Protein AF-A0A3D4ISJ4-F1 (afdb_monomer_lite)

Radius of gyration: 15.47 Å; chains: 1; bounding box: 41×28×46 Å

Foldseek 3Di:
DDPPDDPPPDFQAEDEDEDPDPVVLLVVVLVVCVVAVQEEEEEQDPVVLVVSVVSCVVVVRPHHYYYLVPCQEDDPSHRYEYAEDDPDSVVVRVSCVNHVHNYYYYYYD

Secondary structure (DSSP, 8-state):
------PPPPPPPEEEEE-SSHHHHHHHHHHHHHH-TTEEEEESSHHHHHHHHHHHHHTT----EEEGGG-----TT-EEEE-S--S-HHHHHHHHHHTT-S-EEEEE-

pLDDT: mean 89.86, std 9.81, range [48.16, 97.25]

Sequence (109 aa):
MFSIFKRKESQVPVKDNVWMRKKSKWDACVKMASAQANAVFIAWFPATQTELATHFSTYGINNSVLLATQLTTARAEELIIFVEHYPLSHTEQALFKKLGFHQVPVLSS

Structure (mmCIF, N/CA/C/O backbone):
data_AF-A0A3D4ISJ4-F1
#
_entry.id   AF-A0A3D4ISJ4-F1
#
loop_
_atom_site.group_PDB
_atom_site.id
_atom_site.type_symbol
_atom_site.label_atom_id
_atom_site.label_alt_id
_atom_site.label_comp_id
_atom_site.label_asym_id
_atom_site.label_entity_id
_atom_site.label_seq_id
_atom_site.pdbx_PDB_ins_code
_atom_site.Cartn_x
_atom_site.Cartn_y
_atom_site.Cartn_z
_atom_site.occupancy
_atom_site.B_iso_or_equiv
_atom_site.auth_seq_id
_atom_site.auth_comp_id
_atom_site.auth_asym_id
_atom_site.auth_atom_id
_atom_site.pdbx_PDB_model_num
ATOM 1 N N . MET A 1 1 ? 28.255 -13.476 -32.557 1.00 48.16 1 MET A N 1
ATOM 2 C CA . MET A 1 1 ? 27.999 -14.364 -31.404 1.00 48.16 1 MET A CA 1
ATOM 3 C C . MET A 1 1 ? 27.032 -13.634 -30.476 1.00 48.16 1 MET A C 1
ATOM 5 O O . MET A 1 1 ? 27.467 -12.884 -29.619 1.00 48.16 1 MET A O 1
ATOM 9 N N . PHE A 1 2 ? 25.724 -13.744 -30.729 1.00 54.66 2 PHE A N 1
ATOM 10 C CA . PHE A 1 2 ? 24.691 -13.030 -29.973 1.00 54.66 2 PH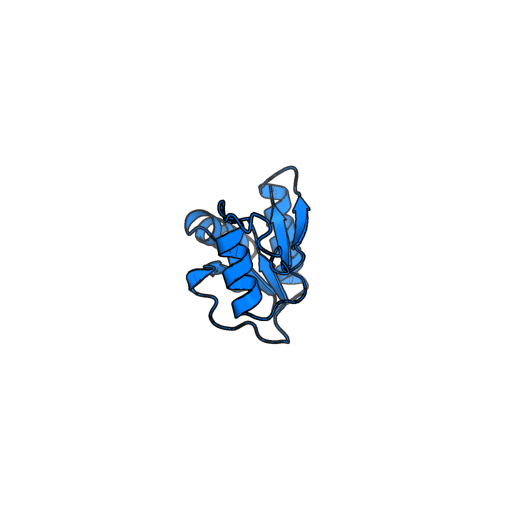E A CA 1
ATOM 11 C C . PHE A 1 2 ? 23.714 -14.054 -29.405 1.00 54.66 2 PHE A C 1
ATOM 13 O O . PHE A 1 2 ? 22.890 -14.605 -30.129 1.00 54.66 2 PHE A O 1
ATOM 20 N N . SER A 1 3 ? 23.833 -14.338 -28.112 1.00 49.44 3 SER A N 1
ATOM 21 C CA . SER A 1 3 ? 22.822 -15.108 -27.392 1.00 49.44 3 SER A CA 1
ATOM 22 C C . SER A 1 3 ? 21.677 -14.151 -27.042 1.00 49.44 3 SER A C 1
ATOM 24 O O . SER A 1 3 ? 21.694 -13.504 -25.998 1.00 49.44 3 SER A O 1
ATOM 26 N N . ILE A 1 4 ? 20.730 -13.969 -27.972 1.00 61.91 4 ILE A N 1
ATOM 27 C CA . ILE A 1 4 ? 19.632 -12.977 -27.878 1.00 61.91 4 ILE A CA 1
ATOM 28 C C . ILE A 1 4 ? 18.433 -13.499 -27.068 1.00 61.91 4 ILE A C 1
ATOM 30 O O . ILE A 1 4 ? 17.386 -12.865 -27.005 1.00 61.91 4 ILE A O 1
ATOM 34 N N . PHE A 1 5 ? 18.568 -14.639 -26.394 1.00 67.56 5 PHE A N 1
ATOM 35 C CA . PHE A 1 5 ? 17.496 -15.202 -25.578 1.00 67.56 5 PHE A CA 1
ATOM 36 C C . PHE A 1 5 ? 17.957 -15.314 -24.129 1.00 67.56 5 PHE A C 1
ATOM 38 O O . PHE A 1 5 ? 18.221 -16.399 -23.613 1.00 67.56 5 PHE A O 1
ATOM 45 N N . LYS A 1 6 ? 18.048 -14.161 -23.451 1.00 63.03 6 LYS A N 1
ATOM 46 C CA . LYS A 1 6 ? 18.048 -14.143 -21.984 1.00 63.03 6 LYS A CA 1
ATOM 47 C C . LYS A 1 6 ? 16.749 -14.803 -21.528 1.00 63.03 6 LYS A C 1
ATOM 49 O O . LYS A 1 6 ? 15.659 -14.307 -21.808 1.00 63.03 6 LYS A O 1
ATOM 54 N N . ARG A 1 7 ? 16.875 -15.944 -20.851 1.00 62.28 7 ARG A N 1
ATOM 55 C CA . ARG A 1 7 ? 15.759 -16.655 -20.226 1.00 62.28 7 ARG A CA 1
ATOM 56 C C . ARG A 1 7 ? 15.047 -15.667 -19.298 1.00 62.28 7 ARG A C 1
ATOM 58 O O . ARG A 1 7 ? 15.688 -15.089 -18.423 1.00 62.28 7 ARG A O 1
ATOM 65 N N . LYS A 1 8 ? 13.759 -15.418 -19.541 1.00 64.81 8 LYS A N 1
ATOM 66 C CA . LYS A 1 8 ? 12.960 -14.485 -18.739 1.00 64.81 8 LYS A CA 1
ATOM 67 C C . LYS A 1 8 ? 12.941 -15.023 -17.309 1.00 64.81 8 LYS A C 1
ATOM 69 O O . LYS A 1 8 ? 12.501 -16.151 -17.092 1.00 64.81 8 LYS A O 1
ATOM 74 N N . GLU A 1 9 ? 13.497 -14.272 -16.362 1.00 71.88 9 GLU A N 1
ATOM 75 C CA . GLU A 1 9 ? 13.435 -14.667 -14.957 1.00 71.88 9 GLU A CA 1
ATOM 76 C C . GLU A 1 9 ? 11.975 -14.818 -14.532 1.00 71.88 9 GLU A C 1
ATOM 78 O O . GLU A 1 9 ? 11.126 -14.017 -14.930 1.00 71.88 9 GLU A O 1
ATOM 83 N N . S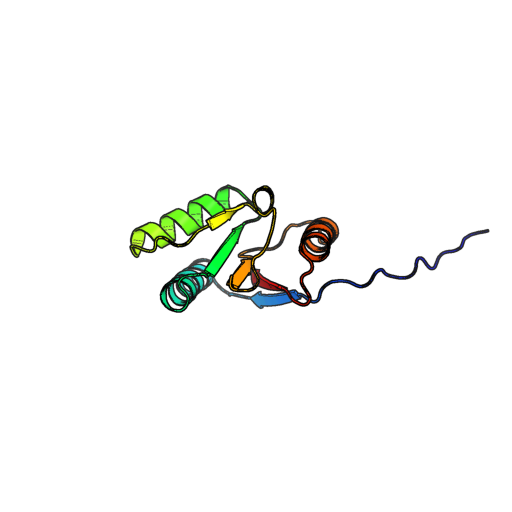ER A 1 10 ? 11.698 -15.828 -13.704 1.00 83.12 10 SER A N 1
ATOM 84 C CA . SER A 1 10 ? 10.375 -15.994 -13.104 1.00 83.12 10 SER A CA 1
ATOM 85 C C . SER A 1 10 ? 10.002 -14.720 -12.340 1.00 83.12 10 SER A C 1
ATOM 87 O O . SER A 1 10 ? 10.810 -14.203 -11.560 1.00 83.12 10 SER A O 1
ATOM 89 N N . GLN A 1 11 ? 8.815 -14.186 -12.617 1.00 90.62 11 GLN A N 1
ATOM 90 C CA . GLN A 1 11 ? 8.250 -13.023 -11.938 1.00 90.62 11 GLN A CA 1
ATOM 91 C C . GLN A 1 11 ? 7.258 -13.505 -10.884 1.00 90.62 11 GLN A C 1
ATOM 93 O O . GLN A 1 11 ? 6.537 -14.475 -11.111 1.00 90.62 11 GLN A O 1
ATOM 98 N N . VAL A 1 12 ? 7.214 -12.818 -9.747 1.00 93.81 12 VAL A N 1
ATOM 99 C CA . VAL A 1 12 ? 6.177 -13.011 -8.738 1.00 93.81 12 VAL A CA 1
ATOM 100 C C . VAL A 1 12 ? 4.853 -12.508 -9.328 1.00 93.81 12 VAL A C 1
ATOM 102 O O . VAL A 1 12 ? 4.787 -11.338 -9.723 1.00 93.81 12 VAL A O 1
ATOM 105 N N . PRO A 1 13 ? 3.813 -13.358 -9.420 1.00 93.62 13 PRO A N 1
ATOM 106 C CA . PRO A 1 13 ? 2.491 -12.955 -9.876 1.00 93.62 13 PRO A CA 1
ATOM 107 C C . PRO A 1 13 ? 1.930 -11.805 -9.041 1.00 93.62 13 PRO A C 1
ATOM 109 O O . PRO A 1 13 ? 1.902 -11.868 -7.810 1.00 93.62 13 PRO A O 1
ATOM 112 N N . VAL A 1 14 ? 1.433 -10.779 -9.724 1.00 94.06 14 VAL A N 1
ATOM 113 C CA . VAL A 1 14 ? 0.748 -9.648 -9.100 1.00 94.06 14 VAL A CA 1
ATOM 114 C C . VAL A 1 14 ? -0.749 -9.785 -9.353 1.00 94.06 14 VAL A C 1
ATOM 116 O O . VAL A 1 14 ? -1.173 -10.060 -10.475 1.00 94.06 14 VAL A O 1
ATOM 119 N N . LYS A 1 15 ? -1.547 -9.640 -8.295 1.00 94.56 15 LYS A N 1
ATOM 120 C CA . LYS A 1 15 ? -3.006 -9.594 -8.366 1.00 94.56 15 LYS A CA 1
ATOM 121 C C . LYS A 1 15 ? -3.459 -8.147 -8.216 1.00 94.56 15 LYS A C 1
ATOM 123 O O . LYS A 1 15 ? -3.597 -7.651 -7.095 1.00 94.56 15 LYS A O 1
ATOM 128 N N . ASP A 1 16 ? -3.717 -7.509 -9.349 1.00 93.31 16 ASP A N 1
ATOM 129 C CA . ASP A 1 16 ? -4.169 -6.123 -9.389 1.00 93.31 16 ASP A CA 1
ATOM 130 C C . ASP A 1 16 ? -5.658 -6.011 -9.076 1.00 93.31 16 ASP A C 1
ATOM 132 O O . ASP A 1 16 ? -6.508 -6.623 -9.724 1.00 93.31 16 ASP A O 1
ATOM 136 N N . ASN A 1 17 ? -5.978 -5.184 -8.085 1.00 93.50 17 ASN A N 1
ATOM 137 C CA . ASN A 1 17 ? -7.333 -4.731 -7.813 1.00 93.50 17 ASN A CA 1
ATOM 138 C C . ASN A 1 17 ? -7.409 -3.255 -8.200 1.00 93.50 17 ASN A C 1
ATOM 140 O O . ASN A 1 17 ? -6.988 -2.375 -7.445 1.00 93.50 17 ASN A O 1
ATOM 144 N N . VAL A 1 18 ? -7.920 -3.010 -9.404 1.00 93.56 18 VAL A N 1
ATOM 145 C CA . VAL A 1 18 ? -7.993 -1.676 -10.002 1.00 93.56 18 VAL A CA 1
ATOM 146 C C . VAL A 1 18 ? -9.253 -0.962 -9.522 1.00 93.56 18 VAL A C 1
ATOM 148 O O . VAL A 1 18 ? -10.369 -1.459 -9.679 1.00 93.56 18 VAL A O 1
ATOM 151 N N . TRP A 1 19 ? -9.083 0.231 -8.965 1.00 93.94 19 TRP A N 1
ATOM 152 C CA . TRP A 1 19 ? -10.161 1.082 -8.480 1.00 93.94 19 TRP A CA 1
ATOM 153 C C . TRP A 1 19 ? -10.354 2.279 -9.401 1.00 93.94 19 TRP A C 1
ATOM 155 O O . TRP A 1 19 ? -9.424 3.032 -9.652 1.00 93.94 19 TRP A O 1
ATOM 165 N N . MET A 1 20 ? -11.595 2.537 -9.817 1.00 92.00 20 MET A N 1
ATOM 166 C CA . MET A 1 20 ? -11.908 3.692 -10.673 1.00 92.00 20 MET A CA 1
ATOM 167 C C . MET A 1 20 ? -11.646 5.049 -10.005 1.00 92.00 20 MET A C 1
ATOM 169 O O . MET A 1 20 ? -11.523 6.065 -10.682 1.00 92.00 20 MET A O 1
ATOM 173 N N . ARG A 1 21 ? -11.662 5.101 -8.667 1.00 94.56 21 ARG A N 1
ATOM 174 C CA . ARG A 1 21 ? -11.487 6.334 -7.892 1.00 94.56 21 ARG A CA 1
ATOM 175 C C . ARG A 1 21 ? -10.559 6.082 -6.714 1.00 94.56 21 ARG A C 1
ATOM 177 O O . ARG A 1 21 ? -10.771 5.143 -5.946 1.00 94.56 21 ARG A O 1
ATOM 184 N N . LYS A 1 22 ? -9.620 7.004 -6.496 1.00 92.88 22 LYS A N 1
ATOM 185 C CA . LYS A 1 22 ? -8.691 6.990 -5.353 1.00 92.88 22 LYS A CA 1
ATOM 186 C C . LYS A 1 22 ? -9.417 6.905 -4.006 1.00 92.88 22 LYS A C 1
ATOM 188 O O . LYS A 1 22 ? -9.057 6.085 -3.171 1.00 92.88 22 LYS A O 1
ATOM 193 N N . LYS A 1 23 ? -10.503 7.669 -3.829 1.00 93.12 23 LYS A N 1
ATOM 194 C CA . LYS A 1 23 ? -11.327 7.601 -2.610 1.00 93.12 23 LYS A CA 1
ATOM 195 C C . LYS A 1 23 ? -11.892 6.197 -2.363 1.00 93.12 23 LYS A C 1
ATOM 197 O O . LYS A 1 23 ? -11.835 5.713 -1.241 1.00 93.12 23 LYS A O 1
ATOM 202 N N . SER A 1 24 ? -12.389 5.525 -3.401 1.00 94.38 24 SER A N 1
ATOM 203 C CA . SER A 1 24 ? -12.930 4.167 -3.274 1.00 94.38 24 SER A CA 1
ATOM 204 C C . SER A 1 24 ? -11.850 3.160 -2.879 1.00 94.38 24 SER A C 1
ATOM 206 O O . SER A 1 24 ? -12.106 2.312 -2.029 1.00 94.38 24 SER A O 1
ATOM 208 N N . LYS A 1 25 ? -10.632 3.305 -3.422 1.00 96.44 25 LYS A N 1
ATOM 209 C CA . LYS A 1 25 ? -9.464 2.521 -2.996 1.00 96.44 25 LYS A CA 1
ATOM 210 C C . LYS A 1 25 ? -9.185 2.702 -1.504 1.00 96.44 25 LYS A C 1
ATOM 212 O O . LYS A 1 25 ? -8.998 1.727 -0.790 1.00 96.44 25 LYS A O 1
ATOM 217 N N . TRP A 1 26 ? -9.188 3.938 -1.018 1.00 95.50 26 TRP A N 1
ATOM 218 C CA . TRP A 1 26 ? -8.889 4.227 0.385 1.00 95.50 26 TRP A CA 1
ATOM 219 C C . TRP A 1 26 ? -9.978 3.750 1.339 1.00 95.50 26 TRP A C 1
ATOM 221 O O . TRP A 1 26 ? -9.673 3.189 2.387 1.00 95.50 26 TRP A O 1
ATOM 231 N N . ASP A 1 27 ? -11.245 3.910 0.960 1.00 94.38 27 ASP A N 1
ATOM 232 C CA . ASP A 1 27 ? -12.368 3.371 1.728 1.00 94.38 27 ASP A CA 1
ATOM 233 C C . ASP A 1 27 ? -12.312 1.827 1.769 1.00 94.38 27 ASP A C 1
ATOM 235 O O . ASP A 1 27 ? -12.713 1.213 2.757 1.00 94.38 27 ASP A O 1
ATOM 239 N N . ALA A 1 28 ? -11.760 1.178 0.737 1.00 94.31 28 ALA A N 1
ATOM 240 C CA . ALA A 1 28 ? -11.468 -0.253 0.766 1.00 94.31 28 ALA A CA 1
ATOM 241 C C . ALA A 1 28 ? -10.302 -0.600 1.704 1.00 94.31 28 ALA A C 1
ATOM 243 O O . ALA A 1 28 ? -10.424 -1.557 2.465 1.00 94.31 28 ALA A O 1
ATOM 244 N N . CYS A 1 29 ? -9.222 0.191 1.721 1.00 95.19 29 CYS A N 1
ATOM 245 C CA . CYS A 1 29 ? -8.132 0.020 2.688 1.00 95.19 29 CYS A CA 1
ATOM 246 C C . CYS A 1 29 ? -8.639 0.117 4.135 1.00 95.19 29 CYS A C 1
ATOM 248 O O . CYS A 1 29 ? -8.272 -0.709 4.961 1.00 95.19 29 CYS A O 1
ATOM 250 N N . VAL A 1 30 ? -9.529 1.073 4.426 1.00 94.81 30 VAL A N 1
ATOM 251 C CA . VAL A 1 30 ? -10.184 1.224 5.739 1.00 94.81 30 VAL A CA 1
ATOM 252 C C . VAL A 1 30 ? -10.944 -0.049 6.105 1.00 94.81 30 VAL A C 1
ATOM 254 O O . VAL A 1 30 ? -10.726 -0.609 7.174 1.00 94.81 30 VAL A O 1
ATOM 257 N N . LYS A 1 31 ? -11.773 -0.571 5.192 1.00 93.69 31 LYS A N 1
ATOM 258 C CA . LYS A 1 31 ? -12.505 -1.829 5.416 1.00 93.69 31 LYS A CA 1
ATOM 259 C C . LYS A 1 31 ? -11.571 -3.016 5.661 1.00 93.69 31 LYS A C 1
ATOM 261 O O . LYS A 1 31 ? -11.855 -3.830 6.533 1.00 93.69 31 LYS A O 1
ATOM 266 N N . MET A 1 32 ? -10.470 -3.114 4.914 1.00 93.69 32 MET A N 1
ATOM 267 C CA . MET A 1 32 ? -9.471 -4.175 5.087 1.00 93.69 32 MET A CA 1
ATOM 268 C C . MET A 1 32 ? -8.763 -4.068 6.439 1.00 93.69 32 MET A C 1
ATOM 270 O O . MET A 1 32 ? -8.626 -5.072 7.128 1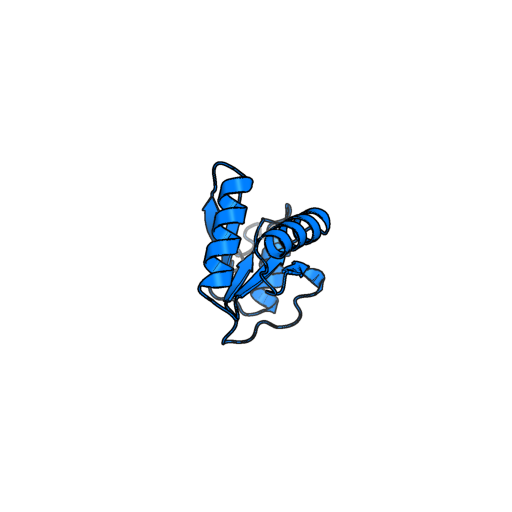.00 93.69 32 MET A O 1
ATOM 274 N N . ALA A 1 33 ? -8.374 -2.859 6.844 1.00 93.62 33 ALA A N 1
ATOM 275 C CA . ALA A 1 33 ? -7.743 -2.599 8.134 1.00 93.62 33 ALA A CA 1
ATOM 276 C C . ALA A 1 33 ? -8.675 -2.935 9.310 1.00 93.62 33 ALA A C 1
ATOM 278 O O . ALA A 1 33 ? -8.248 -3.561 10.275 1.00 93.62 33 ALA A O 1
ATOM 279 N N . SER A 1 34 ? -9.964 -2.587 9.209 1.00 91.31 34 SER A N 1
ATOM 280 C CA . SER A 1 34 ? -10.964 -2.940 10.225 1.00 91.31 34 SER A CA 1
ATOM 281 C C . SER A 1 34 ? -11.259 -4.440 10.285 1.00 91.31 34 SER A C 1
ATOM 283 O O . SER A 1 34 ? -11.566 -4.955 11.356 1.00 91.31 34 SER A O 1
ATOM 285 N N . ALA A 1 35 ? -11.191 -5.140 9.150 1.00 91.62 35 ALA A N 1
ATOM 286 C CA . ALA A 1 35 ? -11.414 -6.582 9.092 1.00 91.62 35 ALA A CA 1
ATOM 287 C C . ALA A 1 35 ? -10.198 -7.386 9.570 1.00 91.62 35 ALA A C 1
ATOM 289 O O . ALA A 1 35 ? -10.368 -8.483 10.096 1.00 91.62 35 ALA A O 1
ATOM 290 N N . GLN A 1 36 ? -8.988 -6.851 9.384 1.00 89.31 36 GLN A N 1
ATOM 291 C CA . GLN A 1 36 ? -7.744 -7.553 9.658 1.00 89.31 36 GLN A CA 1
ATOM 292 C C . GLN A 1 36 ? -6.760 -6.668 10.430 1.00 89.31 36 GLN A C 1
ATOM 294 O O . GLN A 1 36 ? -6.063 -5.819 9.871 1.00 89.31 36 GLN A O 1
ATOM 299 N N . ALA A 1 37 ? -6.650 -6.927 11.735 1.00 86.12 37 ALA A N 1
ATOM 300 C CA . ALA A 1 37 ? -5.816 -6.139 12.644 1.00 86.12 37 ALA A CA 1
ATOM 301 C C . ALA A 1 37 ? -4.312 -6.190 12.311 1.00 86.12 37 ALA A C 1
ATOM 303 O O . ALA A 1 37 ? -3.580 -5.262 12.636 1.00 86.12 37 ALA A O 1
ATOM 304 N N . ASN A 1 38 ? -3.848 -7.251 11.645 1.00 89.38 38 ASN A N 1
ATOM 305 C CA . ASN A 1 38 ? -2.453 -7.416 11.227 1.00 89.38 38 ASN A CA 1
ATOM 306 C C . ASN A 1 38 ? -2.214 -7.063 9.744 1.00 89.38 38 ASN A C 1
ATOM 308 O O . ASN A 1 38 ? -1.212 -7.477 9.159 1.00 89.38 38 ASN A O 1
ATOM 312 N N . ALA A 1 39 ? -3.141 -6.328 9.119 1.00 92.38 39 ALA A N 1
ATOM 313 C CA . ALA A 1 39 ? -2.925 -5.790 7.785 1.00 92.38 39 ALA A CA 1
ATOM 314 C C . ALA A 1 39 ? -1.870 -4.680 7.826 1.00 92.38 39 ALA A C 1
ATOM 316 O O . ALA A 1 39 ? -2.009 -3.707 8.576 1.00 92.38 39 ALA A O 1
ATOM 317 N N . VAL A 1 40 ? -0.849 -4.822 6.981 1.00 93.69 40 VAL A N 1
ATOM 318 C CA . VAL A 1 40 ? 0.232 -3.851 6.801 1.00 93.69 40 VAL A CA 1
ATOM 319 C C . VAL A 1 40 ? 0.138 -3.294 5.388 1.00 93.69 40 VAL A C 1
ATOM 321 O O . VAL A 1 40 ? 0.234 -4.025 4.399 1.00 93.69 40 VAL A O 1
ATOM 324 N N . PHE A 1 41 ? -0.053 -1.983 5.291 1.00 95.75 41 PHE A N 1
ATOM 325 C CA . PHE A 1 41 ? -0.212 -1.295 4.016 1.00 95.75 41 PHE A CA 1
ATOM 326 C C . PHE A 1 41 ? 1.129 -0.731 3.569 1.00 95.75 41 PHE A C 1
ATOM 328 O O . PHE A 1 41 ? 1.791 -0.022 4.324 1.00 95.75 41 PHE A O 1
ATOM 335 N N . ILE A 1 42 ? 1.525 -1.036 2.338 1.00 96.75 42 ILE A N 1
ATOM 336 C CA . ILE A 1 42 ? 2.824 -0.673 1.781 1.00 96.75 42 ILE A CA 1
ATOM 337 C C . ILE A 1 42 ? 2.626 0.338 0.660 1.00 96.75 42 ILE A C 1
ATOM 339 O O . ILE A 1 42 ? 2.011 0.039 -0.366 1.00 96.75 42 ILE A O 1
ATOM 343 N N . ALA A 1 43 ? 3.166 1.535 0.863 1.00 97.25 43 ALA A N 1
ATOM 344 C CA . ALA A 1 43 ? 3.251 2.584 -0.140 1.00 97.25 43 ALA A CA 1
ATOM 345 C C . ALA A 1 43 ? 4.663 2.625 -0.733 1.00 97.25 43 ALA A C 1
ATOM 347 O O . ALA A 1 43 ? 5.659 2.463 -0.028 1.00 97.25 43 ALA A O 1
ATOM 348 N N . TRP A 1 44 ? 4.771 2.880 -2.029 1.00 96.69 44 TRP A N 1
ATOM 349 C CA . TRP A 1 44 ? 6.056 3.133 -2.673 1.00 96.69 44 TRP A CA 1
ATOM 350 C C . TRP A 1 44 ? 6.493 4.589 -2.509 1.00 96.69 44 TRP A C 1
ATOM 352 O O . TRP A 1 44 ? 7.692 4.868 -2.464 1.00 96.69 44 TRP A O 1
ATOM 362 N N . PHE A 1 45 ? 5.533 5.508 -2.389 1.00 96.56 45 PHE A N 1
ATOM 363 C CA . PHE A 1 45 ? 5.781 6.939 -2.308 1.00 96.56 45 PHE A CA 1
ATOM 364 C C . PHE A 1 45 ? 5.406 7.526 -0.937 1.00 96.56 45 PHE A C 1
ATOM 366 O O . PHE A 1 45 ? 4.333 7.223 -0.406 1.00 96.56 45 PHE A O 1
ATOM 373 N N . PRO A 1 46 ? 6.227 8.447 -0.386 1.00 96.81 46 PRO A N 1
ATOM 374 C CA . PRO A 1 46 ? 5.911 9.172 0.851 1.00 96.81 46 PRO A CA 1
ATOM 375 C C . PRO A 1 46 ? 4.569 9.895 0.813 1.00 96.81 46 PRO A C 1
ATOM 377 O O . PRO A 1 46 ? 3.829 9.849 1.788 1.00 96.81 46 PRO A O 1
ATOM 380 N N . ALA A 1 47 ? 4.222 10.498 -0.328 1.00 96.50 47 ALA A N 1
ATOM 381 C CA . ALA A 1 47 ? 2.938 11.168 -0.496 1.00 96.50 47 ALA A CA 1
ATOM 382 C C . ALA A 1 47 ? 1.772 10.207 -0.227 1.00 96.50 47 ALA A C 1
ATOM 384 O O . ALA A 1 47 ? 0.936 10.501 0.621 1.00 96.50 47 ALA A O 1
ATOM 385 N N . THR A 1 48 ? 1.774 9.031 -0.864 1.00 96.44 48 THR A N 1
ATOM 386 C CA . THR A 1 48 ? 0.742 8.000 -0.691 1.00 96.44 48 THR A CA 1
ATOM 387 C C . THR A 1 48 ? 0.702 7.458 0.738 1.00 96.44 48 THR A C 1
ATOM 389 O O . THR A 1 48 ? -0.382 7.228 1.276 1.00 96.44 48 THR A O 1
ATOM 392 N N . GLN A 1 49 ? 1.862 7.288 1.382 1.00 96.62 49 GLN A N 1
ATOM 393 C CA . GLN A 1 49 ? 1.935 6.884 2.788 1.00 96.62 49 GLN A CA 1
ATOM 394 C C . GLN A 1 49 ? 1.235 7.903 3.695 1.00 96.62 49 GLN A C 1
ATOM 396 O O . GLN A 1 49 ? 0.347 7.533 4.462 1.00 96.62 49 GLN A O 1
ATOM 401 N N . THR A 1 50 ? 1.628 9.178 3.608 1.00 95.75 50 THR A N 1
ATOM 402 C CA . THR A 1 50 ? 1.066 10.261 4.427 1.00 95.75 50 THR A CA 1
ATOM 403 C C . THR A 1 50 ? -0.429 10.400 4.191 1.00 95.75 50 THR A C 1
ATOM 405 O O . THR A 1 50 ? -1.212 10.508 5.131 1.00 95.75 50 THR A O 1
ATOM 408 N N . GLU A 1 51 ? -0.831 10.356 2.932 1.00 95.81 51 GLU A N 1
ATOM 409 C CA . GLU A 1 51 ? -2.212 10.428 2.497 1.00 95.81 51 GLU A CA 1
ATOM 410 C C . GLU A 1 51 ? -3.088 9.309 3.090 1.00 95.81 51 GLU A C 1
ATOM 412 O O . GLU A 1 51 ? -4.126 9.587 3.693 1.00 95.81 51 GLU A O 1
ATOM 417 N N . LEU A 1 52 ? -2.654 8.048 2.981 1.00 95.75 52 LEU A N 1
ATOM 418 C CA . LEU A 1 52 ? -3.401 6.912 3.520 1.00 95.75 52 LEU A CA 1
ATOM 419 C C . LEU A 1 52 ? -3.408 6.903 5.053 1.00 95.75 52 LEU A C 1
ATOM 421 O O . LEU A 1 52 ? -4.450 6.647 5.651 1.00 95.75 52 LEU A O 1
ATOM 425 N N . ALA A 1 53 ? -2.280 7.223 5.694 1.00 94.75 53 ALA A N 1
ATOM 426 C CA . ALA A 1 53 ? -2.195 7.340 7.150 1.00 94.75 53 ALA A CA 1
ATOM 427 C C . ALA A 1 53 ? -3.124 8.443 7.690 1.00 94.75 53 ALA A C 1
ATOM 429 O O . ALA A 1 53 ? -3.803 8.257 8.705 1.00 94.75 53 ALA A O 1
ATOM 430 N N . THR A 1 54 ? -3.213 9.569 6.975 1.00 94.12 54 THR A N 1
ATOM 431 C CA . THR A 1 54 ? -4.169 10.641 7.278 1.00 94.12 54 THR A CA 1
ATOM 432 C C . THR A 1 54 ? -5.599 10.127 7.161 1.00 94.12 54 THR A C 1
ATOM 434 O O . THR A 1 54 ? -6.398 10.330 8.073 1.00 94.12 54 THR A O 1
ATOM 437 N N . HIS A 1 55 ? -5.921 9.401 6.084 1.00 94.50 55 HIS A N 1
ATOM 438 C CA . HIS A 1 55 ? -7.247 8.805 5.917 1.00 94.50 55 HIS A CA 1
ATOM 439 C C . HIS A 1 55 ? -7.574 7.837 7.054 1.00 94.50 55 HIS A C 1
ATOM 441 O O . HIS A 1 55 ? -8.633 7.958 7.653 1.00 94.50 55 HIS A O 1
ATOM 447 N N . PHE A 1 56 ? -6.661 6.943 7.436 1.00 94.94 56 PHE A N 1
ATOM 448 C CA . PHE A 1 56 ? -6.857 6.019 8.563 1.00 94.94 56 PHE A CA 1
ATOM 449 C C . PHE A 1 56 ? -7.125 6.740 9.883 1.00 94.94 56 PHE A C 1
ATOM 451 O O . PHE A 1 56 ? -8.038 6.352 10.614 1.00 94.94 56 PHE A O 1
ATOM 458 N N . SER A 1 57 ? -6.413 7.838 10.138 1.00 92.56 57 SER A N 1
ATOM 459 C CA . SER A 1 57 ? -6.610 8.654 11.338 1.00 92.56 57 SER A CA 1
ATOM 460 C C . SER A 1 57 ? -8.028 9.234 11.415 1.00 92.56 57 SER A C 1
ATOM 462 O O . SER A 1 57 ? -8.610 9.271 12.497 1.00 92.56 57 SER A O 1
ATOM 464 N N . THR A 1 58 ? -8.644 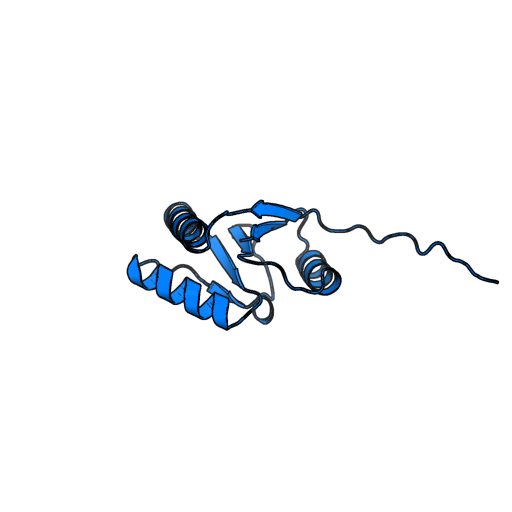9.601 10.281 1.00 92.94 58 THR A N 1
ATOM 465 C CA . THR A 1 58 ? -10.047 10.074 10.262 1.00 92.94 58 THR A CA 1
ATOM 466 C C . THR A 1 58 ? -11.071 9.004 10.658 1.00 92.94 58 THR A C 1
ATOM 468 O O . THR A 1 58 ? -12.161 9.350 11.105 1.00 92.94 58 THR A O 1
ATOM 471 N N . TYR A 1 59 ? -10.718 7.718 10.548 1.00 91.62 59 TYR A N 1
ATOM 472 C CA . TYR A 1 59 ? -11.556 6.581 10.951 1.00 91.62 59 TYR A CA 1
ATOM 473 C C . TYR A 1 59 ? -11.102 5.932 12.270 1.00 91.62 59 TYR A C 1
ATOM 475 O O . TYR A 1 59 ? -11.637 4.892 12.647 1.00 91.62 59 TYR A O 1
ATOM 483 N N . GLY A 1 60 ? -10.118 6.509 12.974 1.00 89.44 60 GLY A N 1
ATOM 484 C CA . GLY A 1 60 ? -9.584 5.944 14.219 1.00 89.44 60 GLY A CA 1
ATOM 485 C C . GLY A 1 60 ? -8.833 4.618 14.036 1.00 89.44 60 GLY A C 1
ATOM 486 O O . GLY A 1 60 ? -8.768 3.811 14.961 1.00 89.44 60 GLY A O 1
ATOM 487 N N . ILE A 1 61 ? -8.292 4.368 12.840 1.00 90.06 61 ILE A N 1
ATOM 488 C CA . ILE A 1 61 ? -7.541 3.153 12.509 1.00 90.06 61 ILE A CA 1
ATOM 489 C C . ILE A 1 61 ? -6.060 3.352 12.841 1.00 90.06 61 ILE A C 1
ATOM 491 O O . ILE A 1 61 ? -5.434 4.289 12.355 1.00 90.06 61 ILE A O 1
ATOM 495 N N . ASN A 1 62 ? -5.490 2.418 13.610 1.00 81.31 62 ASN A N 1
ATOM 496 C CA . ASN A 1 62 ? -4.084 2.434 14.042 1.00 81.31 62 ASN A CA 1
ATOM 497 C C . ASN A 1 62 ? -3.188 1.440 13.271 1.00 81.31 62 ASN A C 1
ATOM 499 O O . ASN A 1 62 ? -2.093 1.110 13.726 1.00 81.31 62 ASN A O 1
ATOM 503 N N . ASN A 1 63 ? -3.640 0.927 12.122 1.00 83.25 63 ASN A N 1
ATOM 504 C CA . ASN A 1 63 ? -2.849 0.013 11.295 1.00 83.25 63 ASN A CA 1
ATOM 505 C C . ASN A 1 63 ? -1.592 0.689 10.729 1.00 83.25 63 ASN A C 1
ATOM 507 O O . ASN A 1 63 ? -1.572 1.885 10.436 1.00 83.25 63 ASN A O 1
ATOM 511 N N . SER A 1 64 ? -0.546 -0.110 10.517 1.00 85.69 64 SER A N 1
ATOM 512 C CA . SER A 1 64 ? 0.724 0.374 9.981 1.00 85.69 64 SER A CA 1
ATOM 513 C C . SER A 1 64 ? 0.637 0.657 8.480 1.00 85.69 64 SER A C 1
ATOM 515 O O . SER A 1 64 ? 0.310 -0.227 7.684 1.00 85.69 64 SER A O 1
ATOM 517 N N . VAL A 1 65 ? 0.993 1.886 8.097 1.00 94.50 65 VAL A N 1
ATOM 518 C CA . VAL A 1 65 ? 1.268 2.275 6.709 1.00 94.50 65 VAL A CA 1
ATOM 519 C C . VAL A 1 65 ? 2.769 2.526 6.579 1.00 94.50 65 VAL A C 1
ATOM 521 O O . VAL A 1 65 ? 3.297 3.499 7.120 1.00 94.50 65 VAL A O 1
ATOM 524 N N . LEU A 1 66 ? 3.470 1.636 5.884 1.00 95.75 66 LEU A N 1
ATOM 525 C CA . LEU A 1 66 ? 4.922 1.666 5.731 1.00 95.75 66 LEU A CA 1
ATOM 526 C C . LEU A 1 66 ? 5.317 2.067 4.314 1.00 95.75 66 LEU A C 1
ATOM 528 O O . LEU A 1 66 ? 4.587 1.826 3.351 1.00 95.75 66 LEU A O 1
ATOM 532 N N . LEU A 1 67 ? 6.516 2.624 4.182 1.00 96.62 67 LEU A N 1
ATOM 533 C CA . LEU A 1 67 ? 7.172 2.713 2.885 1.00 96.62 67 LEU A CA 1
ATOM 534 C C . LEU A 1 67 ? 7.739 1.355 2.485 1.00 96.62 67 LEU A C 1
ATOM 536 O O . LEU A 1 67 ? 8.257 0.612 3.316 1.00 96.62 67 LEU A O 1
ATOM 540 N N . ALA A 1 68 ? 7.743 1.065 1.189 1.00 95.00 68 ALA A N 1
ATOM 541 C CA . ALA A 1 68 ? 8.360 -0.137 0.641 1.00 95.00 68 ALA A CA 1
ATOM 542 C C . ALA A 1 68 ? 9.850 -0.257 1.016 1.00 95.00 68 ALA A C 1
ATOM 544 O O . ALA A 1 68 ? 10.357 -1.358 1.206 1.00 95.00 68 ALA A O 1
ATOM 545 N N . THR A 1 69 ? 10.548 0.870 1.198 1.00 92.75 69 THR A N 1
ATOM 546 C CA . THR A 1 69 ? 11.941 0.912 1.680 1.00 92.75 69 THR A CA 1
ATOM 547 C C . THR A 1 69 ? 12.094 0.523 3.152 1.00 92.75 69 THR A C 1
ATOM 549 O O . THR A 1 69 ? 13.178 0.110 3.559 1.00 92.75 69 THR A O 1
ATOM 552 N N . GLN A 1 70 ? 11.028 0.638 3.945 1.00 93.12 70 GLN A N 1
ATOM 553 C CA . GLN A 1 70 ? 10.982 0.240 5.354 1.00 93.12 70 GLN A CA 1
ATOM 554 C C . GLN A 1 70 ? 10.598 -1.237 5.520 1.00 93.12 70 GLN A C 1
ATOM 556 O O . GLN A 1 70 ? 10.784 -1.798 6.598 1.00 93.12 70 GLN A O 1
ATOM 561 N N . LEU A 1 71 ? 10.093 -1.881 4.463 1.00 90.81 71 LEU A N 1
ATOM 562 C CA . LEU A 1 71 ? 9.714 -3.288 4.478 1.00 90.81 71 LEU A CA 1
ATOM 563 C C . LEU A 1 71 ? 10.962 -4.177 4.370 1.00 90.81 71 LEU A C 1
ATOM 565 O O . LEU A 1 71 ? 11.478 -4.455 3.286 1.00 90.81 71 LEU A O 1
ATOM 569 N N . THR A 1 72 ? 11.475 -4.608 5.521 1.00 85.94 72 THR A N 1
ATOM 570 C CA . THR A 1 72 ? 12.666 -5.469 5.618 1.00 85.94 72 THR A CA 1
ATOM 571 C C . THR A 1 72 ? 12.317 -6.952 5.643 1.00 85.94 72 THR A C 1
ATOM 573 O O . THR A 1 72 ? 13.034 -7.756 5.047 1.00 85.94 72 THR A O 1
ATOM 576 N N . THR A 1 73 ? 11.212 -7.303 6.296 1.00 85.44 73 THR A N 1
ATOM 577 C CA . THR A 1 73 ? 10.681 -8.663 6.427 1.00 85.44 73 THR A CA 1
ATOM 578 C C . THR A 1 73 ? 9.159 -8.616 6.383 1.00 85.44 73 THR A C 1
ATOM 580 O O . THR A 1 73 ? 8.578 -7.671 6.909 1.00 85.44 73 THR A O 1
ATOM 583 N N . ALA A 1 74 ? 8.528 -9.644 5.820 1.00 83.06 74 ALA A N 1
ATOM 584 C CA . ALA A 1 74 ? 7.093 -9.874 5.951 1.00 83.06 74 ALA A CA 1
ATOM 585 C C . ALA A 1 74 ? 6.886 -11.082 6.865 1.00 83.06 74 ALA A C 1
ATOM 587 O O . ALA A 1 74 ? 7.480 -12.138 6.623 1.00 83.06 74 ALA A O 1
ATOM 588 N N . ARG A 1 75 ? 6.097 -10.928 7.929 1.00 84.62 75 ARG A N 1
ATOM 589 C CA . ARG A 1 75 ? 5.762 -12.064 8.795 1.00 84.62 75 ARG A CA 1
ATOM 590 C C . ARG A 1 75 ? 4.654 -12.893 8.155 1.00 84.62 75 ARG A C 1
ATOM 592 O O . ARG A 1 75 ? 3.839 -12.369 7.403 1.00 84.62 75 ARG A O 1
ATOM 599 N N . ALA A 1 76 ? 4.621 -14.190 8.448 1.00 79.19 76 ALA A N 1
ATOM 600 C CA . ALA A 1 76 ? 3.668 -15.108 7.820 1.00 79.19 76 ALA A CA 1
ATOM 601 C C . ALA A 1 76 ? 2.209 -14.788 8.188 1.00 79.19 76 ALA A C 1
ATOM 603 O O . ALA A 1 76 ? 1.300 -15.049 7.405 1.00 79.19 76 ALA A O 1
ATOM 604 N N . GLU A 1 77 ? 1.988 -14.223 9.373 1.00 84.69 77 GLU A N 1
ATOM 605 C CA . GLU A 1 77 ? 0.681 -13.792 9.846 1.00 84.69 77 GLU A CA 1
ATOM 606 C C . GLU A 1 77 ? 0.219 -12.464 9.230 1.00 84.69 77 GLU A C 1
ATOM 608 O O . GLU A 1 77 ? -0.984 -12.218 9.188 1.00 84.69 77 GLU A O 1
ATOM 613 N N . GLU A 1 78 ? 1.131 -11.611 8.755 1.00 88.38 78 GLU A N 1
ATOM 614 C CA . GLU A 1 78 ? 0.804 -10.272 8.259 1.00 88.38 78 GLU A CA 1
ATOM 615 C C . GLU A 1 78 ? 0.145 -10.324 6.879 1.00 88.38 78 GLU A C 1
ATOM 617 O O . GLU A 1 78 ? 0.649 -10.934 5.933 1.00 88.38 78 GLU A O 1
ATOM 622 N N . LEU A 1 79 ? -0.963 -9.597 6.732 1.00 89.44 79 LEU A N 1
ATOM 623 C CA . LEU A 1 79 ? -1.551 -9.358 5.420 1.00 89.44 79 LEU A CA 1
ATOM 624 C C . LEU A 1 79 ? -0.885 -8.131 4.792 1.00 89.44 79 LEU A C 1
ATOM 626 O O . LEU A 1 79 ? -1.259 -6.994 5.082 1.00 89.44 79 LEU A O 1
ATOM 630 N N . ILE A 1 80 ? 0.102 -8.366 3.929 1.00 92.81 80 ILE A N 1
ATOM 631 C CA . ILE A 1 80 ? 0.814 -7.301 3.216 1.00 92.81 80 ILE A CA 1
ATOM 632 C C . ILE A 1 80 ? -0.003 -6.839 2.005 1.00 92.81 80 ILE A C 1
ATOM 634 O O . ILE A 1 80 ? -0.305 -7.629 1.109 1.00 92.81 80 ILE A O 1
ATOM 638 N N . ILE A 1 81 ? -0.339 -5.548 1.961 1.00 94.38 81 ILE A N 1
ATOM 639 C CA . ILE A 1 81 ? -1.147 -4.942 0.896 1.00 94.38 81 ILE A CA 1
ATOM 640 C C . ILE A 1 81 ? -0.375 -3.779 0.285 1.00 94.38 81 ILE A C 1
ATOM 6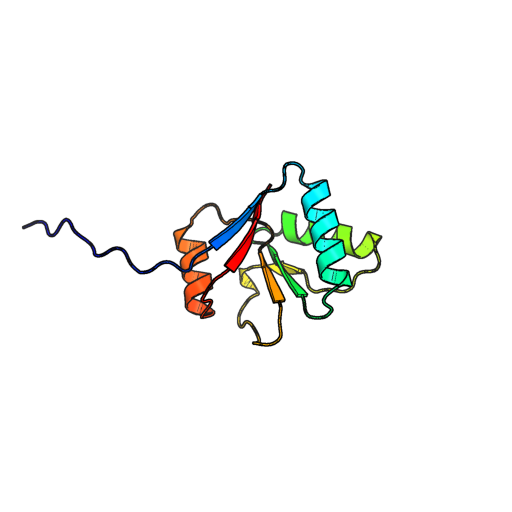42 O O . ILE A 1 81 ? -0.154 -2.766 0.944 1.00 94.38 81 ILE A O 1
ATOM 646 N N . PHE A 1 82 ? -0.016 -3.883 -0.991 1.00 96.62 82 PHE A N 1
ATOM 647 C CA . PHE A 1 82 ? 0.574 -2.761 -1.720 1.00 96.62 82 PHE A CA 1
ATOM 648 C C . PHE A 1 82 ? -0.536 -1.839 -2.221 1.00 96.62 82 PHE A C 1
ATOM 650 O O . PHE A 1 82 ? -1.513 -2.301 -2.809 1.00 96.62 82 PHE A O 1
ATOM 657 N N . VAL A 1 83 ? -0.415 -0.533 -1.983 1.00 97.00 83 VAL A N 1
ATOM 658 C CA . VAL A 1 83 ? -1.484 0.440 -2.297 1.00 97.00 83 VAL A CA 1
ATOM 659 C C . VAL A 1 83 ? -1.251 1.229 -3.585 1.00 97.00 83 VAL A C 1
ATOM 661 O O . VAL A 1 83 ? -2.005 2.159 -3.892 1.00 97.00 83 VAL A O 1
ATOM 664 N N . GLU A 1 84 ? -0.208 0.865 -4.325 1.00 96.06 84 GLU A N 1
ATOM 665 C CA . GLU A 1 84 ? 0.157 1.396 -5.635 1.00 96.06 84 GLU A CA 1
ATOM 666 C C . GLU A 1 84 ? 1.257 0.540 -6.275 1.00 96.06 84 GLU A C 1
ATOM 668 O O . GLU A 1 84 ? 1.862 -0.297 -5.602 1.00 96.06 84 GLU A O 1
ATOM 673 N N . HIS A 1 85 ? 1.535 0.799 -7.554 1.00 96.12 85 HIS A N 1
ATOM 674 C CA . HIS A 1 85 ? 2.719 0.275 -8.229 1.00 96.12 85 HIS A CA 1
ATOM 675 C C . HIS A 1 85 ? 3.894 1.241 -8.146 1.00 96.12 85 HIS A C 1
ATOM 677 O O . HIS A 1 85 ? 3.719 2.462 -8.192 1.00 96.12 85 HIS A O 1
ATOM 683 N N . TYR A 1 86 ? 5.101 0.688 -8.161 1.00 95.56 86 TYR A N 1
ATOM 684 C CA . TYR A 1 86 ? 6.280 1.442 -8.562 1.00 95.56 86 TYR A CA 1
ATOM 685 C C . TYR A 1 86 ? 6.372 1.536 -10.100 1.00 95.56 86 TYR A C 1
ATOM 687 O O . TYR A 1 86 ? 6.108 0.549 -10.786 1.00 95.56 86 TYR A O 1
ATOM 695 N N . PRO A 1 87 ? 6.816 2.670 -10.682 1.00 93.19 87 PRO A N 1
ATOM 696 C CA . PRO A 1 87 ? 6.903 2.846 -12.136 1.00 93.19 87 PRO A CA 1
ATOM 697 C C . PRO A 1 87 ? 7.809 1.825 -12.831 1.00 93.19 87 PRO A C 1
ATOM 699 O O . PRO A 1 87 ? 7.632 1.510 -14.006 1.00 93.19 87 PRO A O 1
ATOM 702 N N . LEU A 1 88 ? 8.807 1.317 -12.105 1.00 94.31 88 LEU A N 1
ATOM 703 C CA . LEU A 1 88 ? 9.763 0.343 -12.602 1.00 94.31 88 LEU A CA 1
ATOM 704 C C . LEU A 1 88 ? 9.421 -1.045 -12.058 1.00 94.31 88 LEU A C 1
ATOM 706 O O . LEU A 1 88 ? 9.766 -1.394 -10.930 1.00 94.31 88 LEU A O 1
ATOM 710 N N . SER A 1 89 ? 8.806 -1.873 -12.901 1.00 91.50 89 SER A N 1
ATOM 711 C CA . SER A 1 89 ? 8.377 -3.229 -12.530 1.00 91.50 89 SER A CA 1
ATOM 712 C C . SER A 1 89 ? 9.518 -4.119 -12.024 1.00 91.50 89 SER A C 1
ATOM 714 O O . SER A 1 89 ? 9.311 -4.963 -11.156 1.00 91.50 89 SER A O 1
ATOM 716 N N . HIS A 1 90 ? 10.747 -3.929 -12.517 1.00 93.12 90 HIS A N 1
ATOM 717 C CA . HIS A 1 90 ? 11.907 -4.680 -12.030 1.00 93.12 90 HIS A CA 1
ATOM 718 C C . HIS A 1 90 ? 12.237 -4.363 -10.563 1.00 93.12 90 HIS A C 1
ATOM 720 O O . HIS A 1 90 ? 12.683 -5.250 -9.839 1.00 93.12 90 HIS A O 1
ATOM 726 N N . THR A 1 91 ? 11.992 -3.129 -10.114 1.00 93.75 91 THR A N 1
ATOM 727 C CA . THR A 1 91 ? 12.192 -2.710 -8.722 1.00 93.75 91 THR A CA 1
ATOM 728 C C . THR A 1 91 ? 11.166 -3.371 -7.805 1.00 93.75 91 THR A C 1
ATOM 730 O O . THR A 1 91 ? 11.544 -3.902 -6.763 1.00 93.75 91 THR A O 1
ATOM 733 N N . GLU A 1 92 ? 9.895 -3.428 -8.217 1.00 94.06 92 GLU A N 1
ATOM 734 C CA . GLU A 1 92 ? 8.854 -4.141 -7.463 1.00 94.06 92 GLU A CA 1
ATOM 735 C C . GLU A 1 92 ? 9.189 -5.624 -7.324 1.00 94.06 92 GLU A C 1
ATOM 737 O O . GLU A 1 92 ? 9.228 -6.179 -6.229 1.00 94.06 92 GLU A O 1
ATOM 742 N N . GLN A 1 93 ? 9.515 -6.257 -8.450 1.00 95.06 93 GLN A N 1
ATOM 743 C CA . GLN A 1 93 ? 9.832 -7.677 -8.511 1.00 95.06 93 GLN A CA 1
ATOM 744 C C . GLN A 1 93 ? 11.072 -8.031 -7.685 1.00 95.06 93 GLN A C 1
ATOM 746 O O . GLN A 1 93 ? 11.107 -9.094 -7.066 1.00 95.06 93 GLN A O 1
ATOM 751 N N . ALA A 1 94 ? 12.073 -7.148 -7.631 1.00 93.56 94 ALA A N 1
ATOM 752 C CA . ALA A 1 94 ? 13.234 -7.334 -6.767 1.00 93.56 94 ALA A CA 1
ATOM 753 C C . ALA A 1 94 ? 12.834 -7.367 -5.284 1.00 93.56 94 ALA A C 1
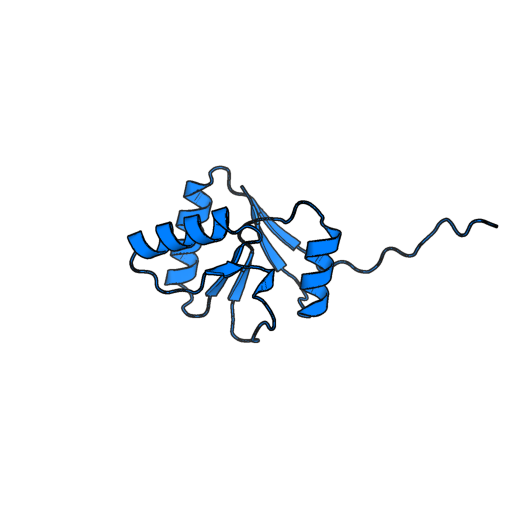ATOM 755 O O . ALA A 1 94 ? 13.284 -8.253 -4.556 1.00 93.56 94 ALA A O 1
ATOM 756 N N . LEU A 1 95 ? 11.952 -6.460 -4.845 1.00 93.75 95 LEU A N 1
ATOM 757 C CA . LEU A 1 95 ? 11.431 -6.466 -3.477 1.00 93.75 95 LEU A CA 1
ATOM 758 C C . LEU A 1 95 ? 10.599 -7.725 -3.200 1.00 93.75 95 LEU A C 1
ATOM 760 O O . LEU A 1 95 ? 10.819 -8.388 -2.191 1.00 93.75 95 LEU A O 1
ATOM 764 N N . PHE A 1 96 ? 9.694 -8.099 -4.108 1.00 94.25 96 PHE A N 1
ATOM 765 C CA . PHE A 1 96 ? 8.821 -9.262 -3.921 1.00 94.25 96 PHE A CA 1
ATOM 766 C C . PHE A 1 96 ? 9.612 -10.566 -3.802 1.00 94.25 96 PHE A C 1
ATOM 768 O O . PHE A 1 96 ? 9.342 -11.374 -2.915 1.00 94.25 96 PHE A O 1
ATOM 775 N N . LYS A 1 97 ? 10.636 -10.744 -4.646 1.00 93.19 97 LYS A N 1
ATOM 776 C CA . LYS A 1 97 ? 11.554 -11.888 -4.568 1.00 93.19 97 LYS A CA 1
ATOM 777 C C . LYS A 1 97 ? 12.368 -11.873 -3.279 1.00 93.19 97 LYS A C 1
ATOM 779 O O . LYS A 1 97 ? 12.490 -12.911 -2.637 1.00 93.19 97 LYS A O 1
ATOM 784 N N . LYS A 1 98 ? 12.903 -10.709 -2.886 1.00 91.88 98 LYS A N 1
ATOM 785 C CA . LYS A 1 98 ? 13.676 -10.548 -1.643 1.00 91.88 98 LYS A CA 1
ATOM 786 C C . LYS A 1 98 ? 12.858 -10.944 -0.411 1.00 91.88 98 LYS A C 1
ATOM 788 O O . LYS A 1 98 ? 13.409 -11.531 0.512 1.00 91.88 98 LYS A O 1
ATOM 793 N N . LEU A 1 99 ? 11.563 -10.633 -0.412 1.00 90.88 99 LEU A N 1
ATOM 794 C CA . LEU A 1 99 ? 10.637 -10.959 0.674 1.00 90.88 99 LEU A CA 1
ATOM 795 C C . LEU A 1 99 ? 10.023 -12.363 0.558 1.00 90.88 99 LEU A C 1
ATOM 797 O O . LEU A 1 99 ? 9.282 -12.770 1.446 1.00 90.88 99 LEU A O 1
ATOM 801 N N . GLY A 1 100 ? 10.326 -13.110 -0.508 1.00 90.69 100 GLY A N 1
ATOM 802 C CA . GLY A 1 100 ? 9.837 -14.475 -0.698 1.00 90.69 100 GLY A CA 1
ATOM 803 C C . GLY A 1 100 ? 8.345 -14.574 -1.027 1.00 90.69 100 GLY A C 1
ATOM 804 O O . GLY A 1 100 ? 7.739 -15.613 -0.779 1.00 90.69 100 GLY A O 1
ATOM 805 N N . PHE A 1 101 ? 7.729 -13.523 -1.578 1.00 90.81 101 PHE A N 1
ATOM 806 C CA . PHE A 1 101 ? 6.312 -13.576 -1.936 1.00 90.81 101 PHE A CA 1
ATOM 807 C C . PHE A 1 101 ? 6.051 -14.528 -3.109 1.00 90.81 101 PHE A C 1
ATOM 809 O O . PHE A 1 101 ? 6.740 -14.500 -4.128 1.00 90.81 101 PHE A O 1
ATOM 816 N N . HIS A 1 102 ? 4.992 -15.331 -2.986 1.00 89.88 102 HIS A N 1
ATOM 817 C CA . HIS A 1 102 ? 4.501 -16.210 -4.054 1.00 89.88 102 HIS A CA 1
ATOM 818 C C . HIS A 1 102 ? 3.428 -15.550 -4.926 1.00 89.88 102 HIS A C 1
ATOM 820 O O . HIS A 1 102 ? 3.267 -15.917 -6.086 1.00 89.88 102 HIS A O 1
ATOM 826 N N . GLN A 1 103 ? 2.695 -14.588 -4.370 1.00 91.44 103 GLN A N 1
ATOM 827 C CA . GLN A 1 103 ? 1.739 -13.729 -5.059 1.00 91.44 103 GLN A CA 1
ATOM 828 C C . GLN A 1 103 ? 1.590 -12.442 -4.245 1.00 91.44 103 GLN A C 1
ATOM 830 O O . GLN A 1 103 ? 1.624 -12.497 -3.017 1.00 91.44 103 GLN A O 1
ATOM 835 N N . VAL A 1 104 ? 1.415 -11.301 -4.913 1.00 91.25 104 VAL A N 1
ATOM 836 C CA . VAL A 1 104 ? 1.290 -9.998 -4.244 1.00 91.25 104 VAL A CA 1
ATOM 837 C C . VAL A 1 104 ? -0.003 -9.298 -4.661 1.00 91.25 104 VAL A C 1
ATOM 839 O O . VAL A 1 104 ? -0.206 -9.090 -5.859 1.00 91.25 104 VAL A O 1
ATOM 842 N N . PRO A 1 105 ? -0.887 -8.920 -3.720 1.00 92.62 105 PRO A N 1
ATOM 843 C CA . PRO A 1 105 ? -2.023 -8.062 -4.022 1.00 92.62 105 PRO A CA 1
ATOM 844 C C . PRO A 1 105 ? -1.576 -6.597 -4.121 1.00 92.62 105 PRO A C 1
ATOM 846 O O . PRO A 1 105 ? -0.946 -6.069 -3.201 1.00 92.62 105 PRO A O 1
ATOM 849 N N . VAL A 1 106 ? -1.951 -5.930 -5.213 1.00 95.81 106 VAL A N 1
ATOM 850 C CA . VAL A 1 106 ? -1.732 -4.489 -5.402 1.00 95.81 106 VAL A CA 1
ATOM 851 C C . VAL A 1 106 ? -3.077 -3.804 -5.614 1.00 95.81 106 VAL A C 1
ATOM 853 O O . VAL A 1 106 ? -3.925 -4.278 -6.371 1.00 95.81 106 VAL A O 1
ATOM 856 N N . LEU A 1 107 ? -3.306 -2.696 -4.913 1.00 95.56 107 LEU A N 1
ATOM 857 C CA . LEU A 1 107 ? -4.464 -1.831 -5.106 1.00 95.56 107 LEU A CA 1
ATOM 858 C C . LEU A 1 107 ? -4.045 -0.645 -5.977 1.00 95.56 107 LEU A C 1
ATOM 860 O O . LEU A 1 107 ? -3.373 0.270 -5.509 1.00 95.56 107 LEU A O 1
ATOM 864 N N . SER A 1 108 ? -4.451 -0.634 -7.240 1.00 89.88 108 SER A N 1
ATOM 865 C CA . SER A 1 108 ? -4.123 0.438 -8.188 1.00 89.88 108 SER A CA 1
ATOM 866 C C . SER A 1 108 ? -5.338 1.327 -8.462 1.00 89.88 108 SER A C 1
ATOM 868 O O . SER A 1 108 ? -6.479 0.937 -8.211 1.00 89.88 108 SER A O 1
ATOM 870 N N . SER A 1 109 ? -5.101 2.572 -8.879 1.00 84.19 109 SER A N 1
ATOM 871 C CA . SER A 1 109 ? -6.133 3.570 -9.206 1.00 84.19 109 SER A CA 1
ATOM 872 C C . SER A 1 109 ? -5.563 4.679 -10.066 1.00 84.19 109 SER A C 1
ATOM 874 O O . SER A 1 109 ? -4.463 5.128 -9.665 1.00 84.19 109 SER A O 1
#